Protein AF-A0A1F5BLC8-F1 (afdb_monomer_lite)

Structure (mmCIF, N/CA/C/O backbone):
data_AF-A0A1F5BLC8-F1
#
_entry.id   AF-A0A1F5BLC8-F1
#
loop_
_atom_site.group_PDB
_atom_site.id
_atom_site.type_symbol
_atom_site.label_atom_id
_atom_site.label_alt_id
_atom_site.label_comp_id
_atom_site.label_asym_id
_atom_site.label_entity_id
_atom_site.label_seq_id
_atom_site.pdbx_PDB_ins_code
_atom_site.Cartn_x
_atom_site.Cartn_y
_atom_site.Cartn_z
_atom_site.occupancy
_atom_site.B_iso_or_equiv
_atom_site.auth_seq_id
_atom_site.auth_comp_id
_atom_site.auth_asym_id
_atom_site.auth_atom_id
_atom_site.pdbx_PDB_model_num
ATOM 1 N N . MET A 1 1 ? -17.694 3.344 -7.188 1.00 63.69 1 MET A N 1
ATOM 2 C CA . MET A 1 1 ? -16.885 4.501 -6.695 1.00 63.69 1 MET A CA 1
ATOM 3 C C . MET A 1 1 ? -15.956 4.050 -5.561 1.00 63.69 1 MET A C 1
ATOM 5 O O . MET A 1 1 ? -16.278 3.075 -4.903 1.00 63.69 1 MET A O 1
ATOM 9 N N . LEU A 1 2 ? -14.853 4.763 -5.265 1.00 77.00 2 LEU A N 1
ATOM 10 C CA . LEU A 1 2 ? -13.908 4.442 -4.162 1.00 77.00 2 LEU A CA 1
ATOM 11 C C . LEU A 1 2 ? -14.582 4.179 -2.795 1.00 77.00 2 LEU A C 1
ATOM 13 O O . LEU A 1 2 ? -14.108 3.355 -2.022 1.00 77.00 2 LEU A O 1
ATOM 17 N N . LYS A 1 3 ? -15.725 4.821 -2.516 1.00 82.12 3 LYS A N 1
ATO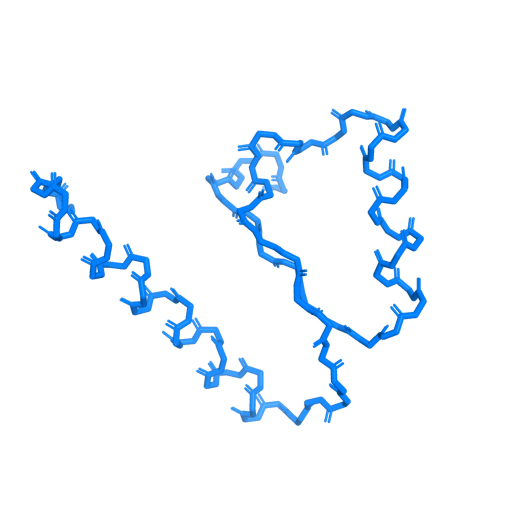M 18 C CA . LYS A 1 3 ? -16.518 4.612 -1.290 1.00 82.12 3 LYS A CA 1
ATOM 19 C C . LYS A 1 3 ? -17.053 3.185 -1.119 1.00 82.12 3 LYS A C 1
ATOM 21 O O . LYS A 1 3 ? -17.248 2.762 0.015 1.00 82.12 3 LYS A O 1
ATOM 26 N N . GLU A 1 4 ? -17.258 2.449 -2.203 1.00 88.00 4 GLU A N 1
ATOM 27 C CA . GLU A 1 4 ? -17.783 1.074 -2.190 1.00 88.00 4 GLU A CA 1
ATOM 28 C C . GLU A 1 4 ? -16.666 0.025 -2.096 1.00 88.00 4 GLU A C 1
ATOM 30 O O . GLU A 1 4 ? -16.941 -1.171 -2.005 1.00 88.00 4 GLU A O 1
ATOM 35 N N . ALA A 1 5 ? -15.398 0.453 -2.124 1.00 87.81 5 ALA A N 1
ATOM 36 C CA . ALA A 1 5 ? -14.273 -0.456 -1.990 1.00 87.81 5 ALA A CA 1
ATOM 37 C C . ALA A 1 5 ? -14.310 -1.146 -0.618 1.00 87.81 5 ALA A C 1
ATOM 39 O O . ALA A 1 5 ? -14.463 -0.494 0.416 1.00 87.81 5 ALA A O 1
ATOM 40 N N . LYS A 1 6 ? -14.146 -2.474 -0.623 1.00 86.50 6 LYS A N 1
ATOM 41 C CA . LYS A 1 6 ? -14.024 -3.278 0.603 1.00 86.50 6 LYS A CA 1
ATOM 42 C C . LYS A 1 6 ? -12.651 -3.110 1.256 1.00 86.50 6 LYS A C 1
ATOM 44 O O . LYS A 1 6 ? -12.556 -3.139 2.473 1.00 86.50 6 LYS A O 1
ATOM 49 N N . GLN A 1 7 ? -11.612 -2.944 0.440 1.00 87.00 7 GLN A N 1
ATOM 50 C CA . GLN A 1 7 ? -10.236 -2.678 0.854 1.00 87.00 7 GLN A CA 1
ATOM 51 C C . GLN A 1 7 ? -9.548 -1.797 -0.190 1.00 87.00 7 GLN A C 1
ATOM 53 O O . GLN A 1 7 ? -9.859 -1.874 -1.382 1.00 87.00 7 GLN A O 1
ATOM 58 N N . ILE A 1 8 ? -8.611 -0.972 0.266 1.00 88.69 8 ILE A N 1
ATOM 59 C CA . ILE A 1 8 ? -7.791 -0.073 -0.539 1.00 88.69 8 ILE A CA 1
ATOM 60 C C . ILE A 1 8 ? -6.329 -0.363 -0.207 1.00 88.69 8 ILE A C 1
ATOM 62 O O . ILE A 1 8 ? -5.917 -0.299 0.949 1.00 88.69 8 ILE A O 1
ATOM 66 N N . TYR A 1 9 ? -5.542 -0.655 -1.237 1.00 88.56 9 TYR A N 1
ATOM 67 C CA . TYR A 1 9 ? -4.109 -0.896 -1.117 1.00 88.56 9 TYR A CA 1
ATOM 68 C C . TYR A 1 9 ? -3.365 0.200 -1.876 1.00 88.56 9 TYR A C 1
ATOM 70 O O . TYR A 1 9 ? -3.641 0.429 -3.055 1.00 88.56 9 TYR A O 1
ATOM 78 N N . ILE A 1 10 ? -2.441 0.897 -1.214 1.00 87.69 10 ILE A N 1
ATOM 79 C CA . ILE A 1 10 ? -1.766 2.069 -1.790 1.00 87.69 10 ILE A CA 1
ATOM 80 C C . ILE A 1 10 ? -0.275 1.767 -1.946 1.00 87.69 10 ILE A C 1
ATOM 82 O O . ILE A 1 10 ? 0.443 1.610 -0.961 1.00 87.69 10 ILE A O 1
ATOM 86 N N . PHE A 1 11 ? 0.244 1.763 -3.173 1.00 86.94 11 PHE A N 1
ATOM 87 C CA . PHE A 1 11 ? 1.681 1.646 -3.449 1.00 86.94 11 PHE A CA 1
ATOM 88 C C . PHE A 1 11 ? 2.149 2.701 -4.451 1.00 86.94 11 PHE A C 1
ATOM 90 O O . PHE A 1 11 ? 1.360 3.203 -5.246 1.00 86.94 11 PHE A O 1
ATOM 97 N N . GLY A 1 12 ? 3.417 3.091 -4.350 1.00 81.31 12 GLY A N 1
ATOM 98 C CA . GLY A 1 12 ? 3.991 4.160 -5.163 1.00 81.31 12 GLY A CA 1
ATOM 99 C C . GLY A 1 12 ? 5.244 4.785 -4.537 1.00 81.31 12 GLY A C 1
ATOM 100 O O . GLY A 1 12 ? 5.556 4.493 -3.375 1.00 81.31 12 GLY A O 1
ATOM 101 N N . PRO A 1 13 ? 5.954 5.634 -5.298 1.00 79.75 13 PRO A N 1
ATOM 102 C CA . PRO A 1 13 ? 7.262 6.162 -4.919 1.00 79.75 13 PRO A CA 1
ATOM 103 C C . PRO A 1 13 ? 7.195 7.281 -3.872 1.00 79.75 13 PRO A C 1
ATOM 105 O O . PRO A 1 13 ? 6.376 8.196 -3.972 1.00 79.75 13 PRO A O 1
ATOM 108 N N . GLY A 1 14 ? 8.128 7.226 -2.915 1.00 75.81 14 GLY A N 1
ATOM 109 C CA . GLY A 1 14 ? 8.584 8.348 -2.085 1.00 75.81 14 GLY A CA 1
ATOM 110 C C . GLY A 1 14 ? 7.512 9.238 -1.437 1.00 75.81 14 GLY A C 1
ATOM 111 O O . GLY A 1 14 ? 6.513 8.767 -0.891 1.00 75.81 14 GLY A O 1
ATOM 112 N N . GLU A 1 15 ? 7.771 10.550 -1.478 1.00 77.50 15 GLU A N 1
ATOM 113 C CA . GLU A 1 15 ? 7.043 11.619 -0.773 1.00 77.50 15 GLU A CA 1
ATOM 114 C C . GLU A 1 15 ? 5.561 11.725 -1.146 1.00 77.50 15 GLU A C 1
ATOM 116 O O . GLU A 1 15 ? 4.733 12.037 -0.291 1.00 77.50 15 GLU A O 1
ATOM 121 N N . ALA A 1 16 ? 5.195 11.399 -2.390 1.00 80.50 16 ALA A N 1
ATOM 122 C CA . ALA A 1 16 ? 3.808 11.479 -2.855 1.00 80.50 16 ALA A CA 1
ATOM 123 C C . ALA A 1 16 ? 2.867 10.593 -2.024 1.00 80.50 16 ALA A C 1
ATOM 125 O O . ALA A 1 16 ? 1.727 10.963 -1.747 1.00 80.50 16 ALA A O 1
ATOM 126 N N . LYS A 1 17 ? 3.358 9.437 -1.571 1.00 81.69 17 LYS A N 1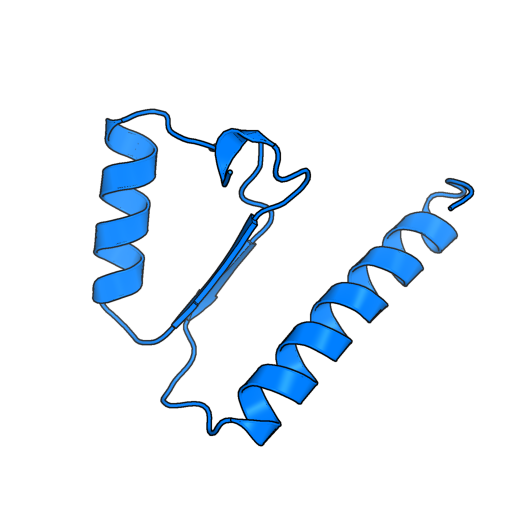
ATOM 127 C CA . LYS A 1 17 ? 2.619 8.556 -0.667 1.00 81.69 17 LYS A CA 1
ATOM 128 C C . LYS A 1 17 ? 2.474 9.155 0.726 1.00 81.69 17 LYS A C 1
ATOM 130 O O . LYS A 1 17 ? 1.411 9.022 1.323 1.00 81.69 17 LYS A O 1
ATOM 135 N N . ILE A 1 18 ? 3.532 9.776 1.244 1.00 81.50 18 ILE A N 1
ATOM 136 C CA . ILE A 1 18 ? 3.528 10.382 2.579 1.00 81.50 18 ILE A CA 1
ATOM 137 C C . ILE A 1 18 ? 2.503 11.518 2.614 1.00 81.50 18 ILE A C 1
ATOM 139 O O . ILE A 1 18 ? 1.669 11.565 3.514 1.00 81.50 18 ILE A O 1
ATOM 143 N N . GLU A 1 19 ? 2.499 12.375 1.596 1.00 87.62 19 GLU A N 1
ATOM 144 C CA . GLU A 1 19 ? 1.520 13.456 1.460 1.00 87.62 19 GLU A CA 1
ATOM 145 C C . GLU A 1 19 ? 0.093 12.936 1.257 1.00 87.62 19 GLU A C 1
ATOM 147 O O . GLU A 1 19 ? -0.854 13.465 1.839 1.00 87.62 19 GLU A O 1
ATOM 152 N N . LEU A 1 20 ? -0.080 11.859 0.485 1.00 87.69 20 LEU A N 1
ATOM 153 C CA . LEU A 1 20 ? -1.382 11.210 0.345 1.00 87.69 20 LEU A CA 1
ATOM 154 C C . LEU A 1 20 ? -1.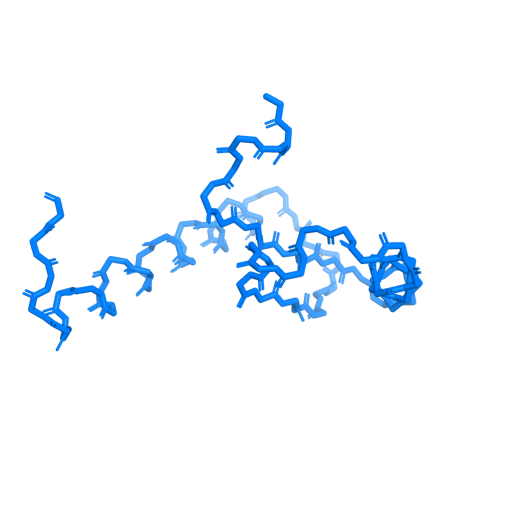880 10.650 1.685 1.00 87.69 20 LEU A C 1
ATOM 156 O O . LEU A 1 20 ? -3.047 10.837 2.019 1.00 87.69 20 LEU A O 1
ATOM 160 N N . LYS A 1 21 ? -1.005 10.009 2.469 1.00 84.31 21 LYS A N 1
ATOM 161 C CA . LYS A 1 21 ? -1.336 9.487 3.799 1.00 84.31 21 LYS A CA 1
ATOM 162 C C . LYS A 1 21 ? -1.795 10.596 4.738 1.00 84.31 21 LYS A C 1
ATOM 164 O O . LYS A 1 21 ? -2.878 10.481 5.300 1.00 84.31 21 LYS A O 1
ATOM 169 N N . LYS A 1 22 ? -1.019 11.680 4.840 1.00 87.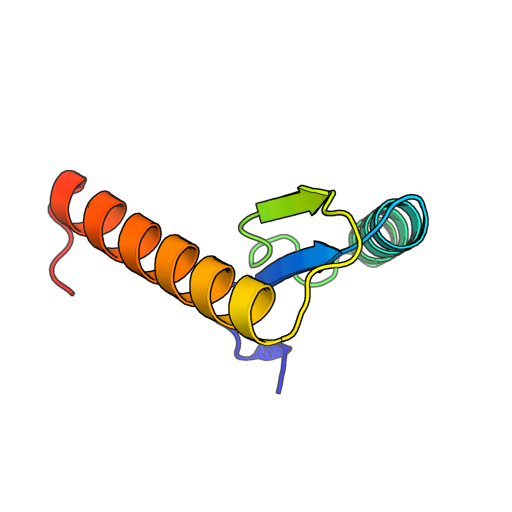94 22 LYS A N 1
ATOM 170 C CA . LYS A 1 22 ? -1.369 12.837 5.676 1.00 87.94 22 LYS A CA 1
ATOM 171 C C . LYS A 1 22 ? -2.743 13.384 5.310 1.00 87.94 22 LYS A C 1
ATOM 173 O O . LYS A 1 22 ? -3.584 13.536 6.181 1.00 87.94 22 LYS A O 1
ATOM 178 N N . LYS A 1 23 ? -3.015 13.585 4.017 1.00 90.12 23 LYS A N 1
ATOM 179 C CA . LYS A 1 23 ? -4.320 14.084 3.555 1.00 90.12 23 LYS A CA 1
ATOM 180 C C . LYS A 1 23 ? -5.470 13.138 3.890 1.00 90.12 23 LYS A C 1
ATOM 182 O O . LYS A 1 23 ? -6.548 13.597 4.253 1.00 90.12 23 LYS A O 1
ATOM 187 N N . ILE A 1 24 ? -5.262 11.831 3.753 1.00 89.62 24 ILE A N 1
ATOM 188 C CA . ILE A 1 24 ? -6.250 10.809 4.118 1.00 89.62 24 ILE A CA 1
ATOM 189 C C . ILE A 1 24 ? -6.554 10.874 5.622 1.00 89.62 24 ILE A C 1
ATOM 191 O O . ILE A 1 24 ? -7.725 10.847 6.001 1.00 89.62 24 ILE A O 1
ATOM 195 N N . GLU A 1 25 ? -5.521 10.999 6.457 1.00 86.88 25 GLU A N 1
ATOM 196 C CA . GLU A 1 25 ? -5.630 11.106 7.917 1.00 86.88 25 GLU A CA 1
ATOM 197 C C . GLU A 1 25 ? -6.299 12.417 8.350 1.00 86.88 25 GLU A C 1
ATOM 199 O O . GLU A 1 25 ? -7.281 12.383 9.085 1.00 86.88 25 GLU A O 1
ATOM 204 N N . GLU A 1 26 ? -5.855 13.560 7.825 1.00 92.56 26 GLU A N 1
ATOM 205 C CA . GLU A 1 26 ? -6.427 14.886 8.106 1.00 92.56 26 GLU A CA 1
ATOM 206 C C . GLU A 1 26 ? -7.921 14.966 7.769 1.00 92.56 26 GLU A C 1
ATOM 208 O O . GLU A 1 26 ? -8.694 15.603 8.482 1.00 92.56 26 GLU A O 1
ATOM 213 N N . ASN A 1 27 ? -8.341 14.302 6.688 1.00 91.00 27 ASN A N 1
ATOM 214 C CA . ASN A 1 27 ? -9.730 14.313 6.231 1.00 91.00 27 ASN A CA 1
ATOM 215 C C . ASN A 1 27 ? -10.544 13.103 6.730 1.00 91.00 27 ASN A C 1
ATOM 217 O O . ASN A 1 27 ? -11.705 12.960 6.345 1.00 91.00 27 ASN A O 1
ATOM 221 N N . ASN A 1 28 ? -9.962 12.224 7.559 1.00 86.75 28 ASN A N 1
ATOM 222 C CA . ASN A 1 28 ? -10.574 10.978 8.043 1.00 86.75 28 ASN A CA 1
ATOM 223 C C . ASN A 1 28 ? -11.199 10.117 6.928 1.00 86.75 28 ASN A C 1
ATOM 225 O O . ASN A 1 28 ? -12.261 9.508 7.089 1.00 86.75 28 ASN A O 1
ATOM 229 N N . MET A 1 29 ? -10.562 10.080 5.760 1.00 86.94 29 MET A N 1
ATOM 230 C CA . MET A 1 29 ? -11.108 9.412 4.583 1.00 86.94 29 MET A CA 1
ATOM 231 C C . MET A 1 29 ? -10.636 7.967 4.517 1.00 86.94 29 MET A C 1
ATOM 233 O O . MET A 1 29 ? -9.442 7.714 4.495 1.00 86.94 29 MET A O 1
ATOM 237 N N . PHE A 1 30 ? -11.560 7.013 4.392 1.00 86.81 30 PHE A N 1
ATOM 238 C CA . PHE A 1 30 ? -11.243 5.608 4.083 1.00 86.81 30 PHE A CA 1
ATOM 239 C C . PHE A 1 30 ? -10.265 4.917 5.055 1.00 86.81 30 PHE A C 1
ATOM 241 O O . PHE A 1 30 ? -9.679 3.895 4.695 1.00 86.81 30 PHE A O 1
ATOM 248 N N . LEU A 1 31 ? -10.078 5.453 6.266 1.00 83.44 31 LEU A N 1
ATOM 249 C CA . LEU A 1 31 ? -9.131 4.930 7.258 1.00 83.44 31 LEU A CA 1
ATOM 250 C C . LEU A 1 31 ? -9.426 3.472 7.637 1.00 83.44 31 LEU A C 1
ATOM 252 O O . LEU A 1 31 ? -8.508 2.702 7.887 1.00 83.44 31 LEU A O 1
ATOM 256 N N . ASP A 1 32 ? -10.700 3.083 7.611 1.00 86.62 32 ASP A N 1
ATOM 257 C CA . 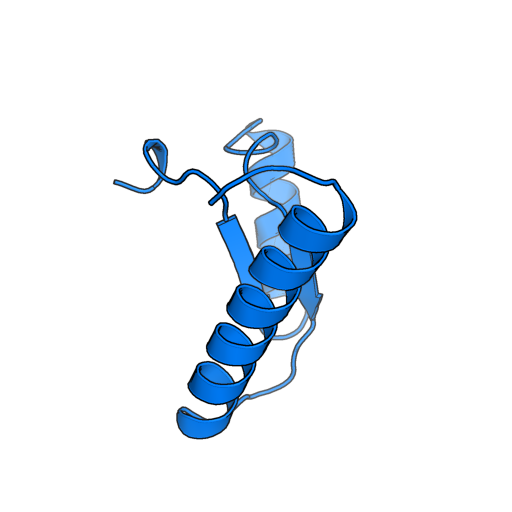ASP A 1 32 ? -11.195 1.724 7.848 1.00 86.62 32 ASP A CA 1
ATOM 258 C C . ASP A 1 32 ? -10.924 0.754 6.686 1.00 86.62 32 ASP A C 1
ATOM 260 O O . ASP A 1 32 ? -10.972 -0.463 6.856 1.00 86.62 32 ASP A O 1
ATOM 264 N N . LYS A 1 33 ? -10.659 1.287 5.490 1.00 86.94 33 LYS A N 1
ATOM 265 C CA . LYS A 1 33 ? -10.532 0.521 4.242 1.00 86.94 33 LYS A CA 1
ATOM 266 C C . LYS A 1 33 ? -9.098 0.393 3.769 1.00 86.94 33 LYS A C 1
ATOM 268 O O . LYS A 1 33 ? -8.817 -0.504 2.977 1.00 86.94 33 LYS A O 1
ATOM 273 N N . ILE A 1 34 ? -8.205 1.281 4.196 1.00 87.12 34 ILE A N 1
ATOM 274 C CA . ILE A 1 34 ? -6.797 1.225 3.808 1.00 87.12 34 ILE A CA 1
ATOM 275 C C . ILE A 1 34 ? -6.149 0.055 4.538 1.00 87.12 34 ILE A C 1
ATOM 277 O O . ILE A 1 34 ? -5.858 0.124 5.726 1.00 87.12 34 ILE A O 1
ATOM 281 N N . SER A 1 35 ? -5.945 -1.036 3.806 1.00 83.25 35 SER A N 1
ATOM 282 C CA . SER A 1 35 ? -5.388 -2.270 4.354 1.00 83.25 35 SER A CA 1
ATOM 283 C C . SER A 1 35 ? -3.867 -2.227 4.439 1.00 83.25 35 SER A C 1
ATOM 285 O O . SER A 1 35 ? -3.289 -2.911 5.274 1.00 83.25 35 SER A O 1
ATOM 287 N N . ASP A 1 36 ? -3.216 -1.467 3.553 1.00 81.81 36 ASP A N 1
ATOM 288 C CA . ASP A 1 36 ? -1.760 -1.346 3.535 1.00 81.81 36 ASP A CA 1
ATOM 289 C C . ASP A 1 36 ? -1.292 -0.141 2.705 1.00 81.81 36 ASP A C 1
ATOM 291 O O . ASP A 1 36 ? -1.978 0.328 1.782 1.00 81.81 36 ASP A O 1
ATOM 295 N N . MET A 1 37 ? -0.080 0.322 3.003 1.00 80.12 37 MET A N 1
ATOM 296 C CA . MET A 1 37 ? 0.572 1.412 2.303 1.00 80.12 37 MET A CA 1
ATOM 297 C C . MET A 1 37 ? 2.085 1.174 2.149 1.00 80.12 37 MET A C 1
ATOM 299 O O . MET A 1 37 ? 2.880 1.549 3.002 1.00 80.12 37 MET A O 1
ATOM 303 N N . GLU A 1 38 ? 2.516 0.679 0.984 1.00 82.31 38 GLU A N 1
ATOM 304 C CA . GLU A 1 38 ? 3.911 0.248 0.754 1.00 82.31 38 GLU A CA 1
ATOM 305 C C . GLU A 1 38 ? 4.691 1.155 -0.216 1.00 82.31 38 GLU A C 1
ATOM 307 O O . GLU A 1 38 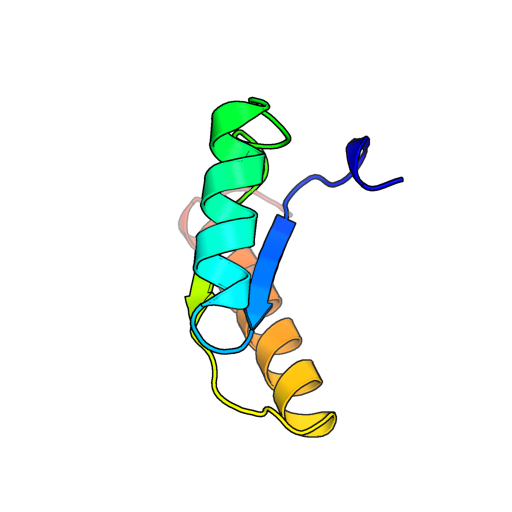? 4.239 1.387 -1.344 1.00 82.31 38 GLU A O 1
ATOM 312 N N . VAL A 1 39 ? 5.841 1.695 0.205 1.00 78.00 39 VAL A N 1
ATOM 313 C CA . VAL A 1 39 ? 6.754 2.463 -0.671 1.00 78.00 39 VAL A CA 1
ATOM 314 C C . VAL A 1 39 ? 7.341 1.534 -1.718 1.00 78.00 39 VAL A C 1
ATOM 316 O O . VAL A 1 39 ? 7.924 0.511 -1.383 1.00 78.00 39 VAL A O 1
ATOM 319 N N . THR A 1 40 ? 7.182 1.900 -2.985 1.00 77.94 40 THR A N 1
ATOM 320 C CA . THR A 1 40 ? 7.765 1.161 -4.104 1.00 77.94 40 THR A CA 1
ATOM 321 C C . THR A 1 40 ? 8.422 2.118 -5.070 1.00 77.94 40 THR A C 1
ATOM 323 O O . THR A 1 40 ? 7.829 3.141 -5.414 1.00 77.94 40 THR A O 1
ATOM 326 N N . ASP A 1 41 ? 9.594 1.750 -5.569 1.00 77.31 41 ASP A N 1
ATOM 327 C CA . ASP A 1 41 ? 10.235 2.455 -6.675 1.00 77.31 41 ASP A CA 1
ATOM 328 C C . ASP A 1 41 ? 9.416 2.332 -7.971 1.00 77.31 41 ASP A C 1
ATOM 330 O O . ASP A 1 41 ? 8.323 1.759 -7.989 1.00 77.31 41 ASP A O 1
ATOM 334 N N . LYS A 1 42 ? 9.920 2.904 -9.072 1.00 80.19 42 LYS A N 1
ATOM 335 C CA . LYS A 1 42 ? 9.274 2.824 -10.390 1.00 80.19 42 LYS A CA 1
ATOM 336 C C . LYS A 1 42 ? 9.083 1.362 -10.808 1.00 80.19 42 LYS A C 1
ATOM 338 O O . LYS A 1 42 ? 10.002 0.736 -11.325 1.00 80.19 42 LYS A O 1
ATOM 343 N N . LEU A 1 43 ? 7.874 0.851 -10.597 1.00 85.69 43 LEU A N 1
ATOM 344 C CA . LEU A 1 43 ? 7.444 -0.446 -11.095 1.00 85.69 43 LEU A CA 1
ATOM 345 C C . LEU A 1 43 ? 7.060 -0.309 -12.568 1.00 85.69 43 LEU A C 1
ATOM 347 O O . LEU A 1 43 ? 6.342 0.617 -12.950 1.00 85.69 43 LEU A O 1
ATOM 351 N N . THR A 1 44 ? 7.520 -1.243 -13.391 1.00 89.62 44 THR A N 1
ATOM 352 C CA . THR A 1 44 ? 7.004 -1.415 -14.751 1.00 89.62 44 THR A CA 1
ATOM 353 C C . THR A 1 44 ? 5.591 -1.999 -14.702 1.00 89.62 44 THR A C 1
ATOM 355 O O . THR A 1 44 ? 5.201 -2.611 -13.708 1.00 89.62 44 THR A O 1
ATOM 358 N N . GLU A 1 45 ? 4.813 -1.858 -15.776 1.00 91.75 45 GLU A N 1
ATOM 359 C CA . GLU A 1 45 ? 3.461 -2.436 -15.849 1.00 91.75 45 GLU A CA 1
ATOM 360 C C . GLU A 1 45 ? 3.410 -3.931 -15.468 1.00 91.75 45 GLU A C 1
ATOM 362 O O . GLU A 1 45 ? 2.603 -4.282 -14.604 1.00 91.75 45 GLU A O 1
ATOM 367 N N . PRO A 1 46 ? 4.296 -4.814 -15.980 1.00 95.00 46 PRO A N 1
ATOM 368 C CA . PRO A 1 46 ? 4.315 -6.213 -15.549 1.00 95.00 46 PRO A CA 1
ATOM 369 C C . PRO A 1 46 ? 4.577 -6.393 -14.048 1.00 95.00 46 PRO A C 1
ATOM 371 O O . PRO A 1 46 ? 4.006 -7.279 -13.416 1.00 95.00 46 PRO A O 1
ATOM 374 N N . GLN A 1 47 ? 5.421 -5.546 -13.453 1.00 90.81 47 GLN A N 1
ATOM 375 C CA . GLN A 1 47 ? 5.711 -5.595 -12.019 1.00 90.81 47 GLN A CA 1
ATOM 376 C C . GLN A 1 47 ? 4.519 -5.121 -11.183 1.00 90.81 47 GLN A C 1
ATOM 378 O O . GLN A 1 47 ? 4.263 -5.683 -10.119 1.00 90.81 47 GLN A O 1
ATOM 383 N N . ILE A 1 48 ? 3.764 -4.131 -11.669 1.00 89.88 48 ILE A N 1
ATOM 384 C CA . ILE A 1 48 ? 2.503 -3.698 -11.054 1.00 89.88 48 ILE A CA 1
ATOM 385 C C . ILE A 1 48 ? 1.507 -4.862 -11.043 1.00 89.88 48 ILE A C 1
ATOM 387 O O . ILE A 1 48 ? 0.957 -5.172 -9.985 1.00 89.88 48 ILE A O 1
ATOM 391 N N . VAL A 1 49 ? 1.320 -5.542 -12.180 1.00 93.19 49 VAL A N 1
ATOM 392 C CA . VAL A 1 49 ? 0.417 -6.702 -12.290 1.00 93.19 49 VAL A CA 1
ATOM 393 C C . VAL A 1 49 ? 0.825 -7.802 -11.312 1.00 93.19 49 VAL A C 1
ATOM 395 O O . VAL A 1 49 ? 0.022 -8.194 -10.466 1.00 93.19 49 VAL A O 1
ATOM 398 N N . ALA A 1 50 ? 2.093 -8.223 -11.343 1.00 92.19 50 ALA A N 1
ATOM 399 C CA . ALA A 1 50 ? 2.609 -9.257 -10.446 1.00 92.19 50 ALA A CA 1
ATOM 400 C C . ALA A 1 50 ? 2.425 -8.889 -8.963 1.00 92.19 50 ALA A C 1
ATOM 402 O O . ALA A 1 50 ? 2.135 -9.744 -8.120 1.00 92.19 50 ALA A O 1
ATOM 403 N N . LYS A 1 51 ? 2.563 -7.603 -8.623 1.00 89.69 51 LYS A N 1
ATOM 404 C CA . LYS A 1 51 ? 2.366 -7.127 -7.256 1.00 89.69 51 LYS A CA 1
ATOM 405 C C . LYS A 1 51 ? 0.904 -7.210 -6.824 1.00 89.69 51 LYS A C 1
ATOM 407 O O . LYS A 1 51 ? 0.630 -7.697 -5.726 1.00 89.69 51 LYS A O 1
ATOM 412 N N . VAL A 1 52 ? -0.025 -6.781 -7.678 1.00 89.56 52 VAL A N 1
ATOM 413 C CA . VAL A 1 52 ? -1.469 -6.884 -7.417 1.00 89.56 52 VAL A CA 1
ATOM 414 C C . VAL A 1 52 ? -1.879 -8.348 -7.248 1.00 89.56 52 VAL A C 1
ATOM 416 O O . VAL A 1 52 ? -2.558 -8.679 -6.276 1.00 89.56 52 VAL A O 1
ATOM 419 N N . GLU A 1 53 ? -1.408 -9.243 -8.117 1.00 91.50 53 GLU A N 1
ATOM 420 C CA . GLU A 1 53 ? -1.655 -10.686 -7.996 1.00 91.50 53 GLU A CA 1
ATOM 421 C C . GLU A 1 53 ? -1.150 -11.247 -6.662 1.00 91.50 53 GLU A C 1
ATOM 423 O O . GLU A 1 53 ? -1.862 -11.993 -5.986 1.00 91.50 53 GLU A O 1
ATOM 428 N N . ASN A 1 54 ? 0.054 -10.850 -6.238 1.00 89.19 54 ASN A N 1
ATOM 429 C CA . ASN A 1 54 ? 0.623 -11.278 -4.964 1.00 89.19 54 ASN A CA 1
ATOM 430 C C . ASN A 1 54 ? -0.204 -10.789 -3.763 1.00 89.19 54 ASN A C 1
ATOM 432 O O . ASN A 1 54 ? -0.463 -11.569 -2.846 1.00 89.19 54 ASN A O 1
ATOM 436 N N . ILE A 1 55 ? -0.654 -9.529 -3.768 1.00 87.12 55 ILE A N 1
ATOM 437 C CA . ILE A 1 55 ? -1.514 -8.967 -2.711 1.00 87.12 55 ILE A CA 1
ATOM 438 C C . ILE A 1 55 ? -2.821 -9.759 -2.616 1.00 87.12 55 ILE A C 1
ATOM 440 O O . ILE A 1 55 ? -3.206 -10.203 -1.534 1.00 87.12 55 ILE A O 1
ATOM 444 N N . LEU A 1 56 ? -3.476 -10.005 -3.752 1.00 85.44 56 LEU A N 1
ATOM 445 C CA . LEU A 1 56 ? -4.724 -10.763 -3.791 1.00 85.44 56 LEU A CA 1
ATOM 446 C C . LEU A 1 56 ? -4.528 -12.210 -3.327 1.00 85.44 56 LEU A C 1
ATOM 448 O O . LEU A 1 56 ? -5.366 -12.740 -2.597 1.00 85.44 56 LEU A O 1
ATOM 452 N N . ARG A 1 57 ? -3.408 -12.845 -3.694 1.00 87.56 57 ARG A N 1
ATOM 453 C CA . ARG A 1 57 ? -3.082 -14.205 -3.249 1.00 87.56 57 ARG A CA 1
ATOM 454 C C . ARG A 1 57 ? -2.832 -14.273 -1.742 1.00 87.56 57 ARG A C 1
ATOM 456 O O . ARG A 1 57 ? -3.340 -15.183 -1.093 1.00 87.56 57 ARG A O 1
ATOM 463 N N . LYS A 1 58 ? -2.091 -13.314 -1.177 1.00 78.94 58 LYS A N 1
ATOM 464 C CA . LYS A 1 58 ? -1.869 -13.205 0.277 1.00 78.94 58 LYS A CA 1
ATOM 465 C C . LYS A 1 58 ? -3.179 -12.992 1.035 1.00 78.94 58 LYS A C 1
ATOM 467 O O . LYS A 1 58 ? -3.393 -13.646 2.049 1.00 78.94 58 LYS A O 1
ATOM 472 N N . ASN A 1 59 ? -4.073 -12.153 0.509 1.00 73.50 59 ASN A N 1
ATOM 473 C CA . ASN A 1 59 ? -5.390 -11.916 1.103 1.00 73.50 59 ASN A CA 1
ATOM 474 C C . ASN A 1 59 ? -6.269 -13.174 1.132 1.00 73.50 59 ASN A C 1
ATOM 476 O O . ASN A 1 59 ? -6.994 -13.372 2.102 1.00 73.50 59 ASN A O 1
ATOM 480 N N . LYS A 1 60 ? -6.211 -14.031 0.102 1.00 70.75 60 LYS A N 1
ATOM 481 C CA . LYS A 1 60 ? -6.920 -15.325 0.111 1.00 70.75 60 LYS A CA 1
ATOM 482 C C . LYS A 1 60 ? -6.354 -16.263 1.171 1.00 70.75 60 LYS A C 1
ATOM 484 O O . LYS A 1 60 ? -7.105 -16.772 1.993 1.00 70.75 60 LYS A O 1
ATOM 489 N N . LYS A 1 61 ? -5.028 -16.395 1.212 1.00 62.38 61 LYS A N 1
ATOM 490 C CA . LYS A 1 61 ? -4.348 -17.292 2.148 1.00 62.38 61 LYS A CA 1
ATOM 491 C C . LYS A 1 61 ? -4.565 -16.896 3.613 1.00 62.38 61 LYS A C 1
ATOM 493 O O . LYS A 1 61 ? -4.865 -17.746 4.434 1.00 62.38 61 LYS A O 1
ATOM 498 N N . GLY A 1 62 ? -4.540 -15.597 3.922 1.00 59.16 62 GLY A N 1
ATOM 499 C CA . GLY A 1 62 ? -4.861 -15.105 5.266 1.00 59.16 62 GLY A CA 1
ATOM 500 C C . GLY A 1 62 ? -6.313 -15.354 5.696 1.00 59.16 62 GLY A C 1
ATOM 501 O O . GLY A 1 62 ? -6.570 -15.465 6.887 1.00 59.16 62 GLY A O 1
ATOM 502 N N . LYS A 1 63 ? -7.264 -15.466 4.756 1.00 58.81 63 LYS A N 1
ATOM 503 C CA . LYS A 1 63 ? -8.656 -15.843 5.060 1.00 58.81 63 LYS A CA 1
ATOM 504 C C . LYS A 1 63 ? -8.833 -17.346 5.253 1.00 58.81 63 LYS A C 1
ATOM 506 O O . LYS A 1 63 ? -9.555 -17.742 6.162 1.00 58.81 63 LYS A O 1
ATOM 511 N N . GLU A 1 64 ? -8.139 -18.151 4.453 1.00 60.75 64 GLU A N 1
ATOM 512 C CA . GLU A 1 64 ? -8.073 -19.609 4.609 1.00 60.75 64 GLU A CA 1
ATOM 513 C C . GLU A 1 64 ? -7.443 -19.988 5.962 1.00 60.75 64 GLU A C 1
ATOM 515 O O . GLU A 1 64 ? -8.015 -20.784 6.702 1.00 60.75 64 GLU A O 1
ATOM 520 N N . ASP A 1 65 ? -6.334 -19.341 6.341 1.00 57.97 65 ASP A N 1
ATOM 521 C CA . ASP A 1 65 ? -5.651 -19.551 7.628 1.00 57.97 65 ASP A CA 1
ATOM 522 C C . ASP A 1 65 ? -6.509 -19.108 8.838 1.00 57.97 65 ASP A C 1
ATOM 524 O O . ASP A 1 65 ? -6.325 -19.603 9.950 1.00 57.97 65 ASP A O 1
ATOM 528 N N . LEU A 1 66 ? -7.466 -18.193 8.630 1.00 58.78 66 LEU A N 1
ATOM 529 C CA . LEU A 1 66 ? -8.446 -17.740 9.629 1.00 58.78 66 LEU A CA 1
ATOM 530 C C . LEU A 1 66 ? -9.748 -18.564 9.630 1.00 58.78 66 LEU A C 1
ATOM 532 O O . LEU A 1 66 ? -10.646 -18.268 10.419 1.00 58.78 66 LEU A O 1
ATOM 536 N N . GLY A 1 67 ? -9.873 -19.574 8.761 1.00 55.31 67 GLY A N 1
ATOM 537 C CA . GLY A 1 67 ? -11.076 -20.404 8.648 1.00 55.31 67 GLY A CA 1
ATOM 538 C C . GLY A 1 67 ? -12.315 -19.647 8.155 1.00 55.31 67 GLY A C 1
ATOM 539 O O . GLY A 1 67 ? -13.436 -20.033 8.477 1.00 55.31 67 GLY A O 1
ATOM 540 N N . LEU A 1 68 ? -12.133 -18.545 7.420 1.00 59.59 68 LEU A N 1
ATOM 541 C CA . LEU A 1 68 ? -13.227 -17.778 6.825 1.00 59.59 68 LEU A CA 1
ATOM 542 C C . LEU A 1 68 ? -13.453 -18.251 5.385 1.00 59.59 68 LEU A C 1
ATOM 544 O O . LEU A 1 68 ? -12.640 -17.952 4.507 1.00 59.59 68 LEU A O 1
ATOM 548 N N . ASP A 1 69 ? -14.562 -18.955 5.149 1.00 57.25 69 ASP A N 1
ATOM 549 C CA . ASP A 1 69 ? -14.972 -19.407 3.814 1.00 57.25 69 ASP A CA 1
ATOM 550 C C . ASP A 1 69 ? -15.146 -18.210 2.855 1.00 57.25 69 ASP A C 1
ATOM 552 O O . ASP A 1 69 ? -15.733 -17.181 3.212 1.00 57.25 69 ASP A O 1
ATOM 556 N N . ILE A 1 70 ? -14.566 -18.328 1.653 1.00 58.72 70 ILE A N 1
ATOM 557 C CA . ILE A 1 70 ? -14.532 -17.280 0.613 1.00 58.72 70 ILE A CA 1
ATOM 558 C C . ILE A 1 70 ? -15.865 -17.197 -0.130 1.00 58.72 70 ILE A C 1
ATOM 560 O O . ILE A 1 70 ? -16.357 -18.261 -0.564 1.00 58.72 70 ILE A O 1
#

Sequence (70 aa):
MLKEAKQIYIFGPGEAKIELKKKIEENNMFLDKISDMEVTDKLTEPQIVAKVENILRKNKKGKEDLGLDI

Foldseek 3Di:
DVVPQQADEAEEADPVLVVVVVVCVVVVHCPVRHPYHDYDDDDDPVRVVVVVVVVVVVVVVVCVVVVNDD

Secondary structure (DSSP, 8-state):
-GGG-S-EEEEE-HHHHHHHHHHHHHTT-STTTEEEEEE-----HHHHHHHHHHHHHHHHHHHHHTT---

pLDDT: mean 81.22, std 10.64, range [55.31, 95.0]

Radius of gyration: 13.9 Å; chains: 1; bounding box: 28×35×26 Å